Protein AF-A0A529S802-F1 (afdb_monomer_lite)

Sequence (84 aa):
IAHAARDRVLTRMVSAGLLGEREAQRAALDDVSGLRRKLPALAAHASYAMLPRAVPGKPLQLTIRRSVQQGLEQVARDAARRLG

Structure (mmCIF, N/CA/C/O backbone):
data_AF-A0A529S802-F1
#
_entry.id   AF-A0A529S802-F1
#
loop_
_atom_site.group_PDB
_atom_site.id
_atom_site.type_symbol
_atom_site.label_atom_id
_atom_site.label_alt_id
_atom_site.label_comp_id
_atom_site.label_asym_id
_atom_site.label_entity_id
_atom_site.label_seq_id
_atom_site.pdbx_PDB_ins_code
_atom_site.Cartn_x
_atom_site.Cartn_y
_atom_site.Cartn_z
_atom_site.occupancy
_atom_site.B_iso_or_equiv
_atom_site.auth_seq_id
_atom_site.auth_comp_id
_atom_site.auth_asym_id
_atom_site.auth_atom_id
_atom_site.pdbx_PDB_model_num
ATOM 1 N N . ILE A 1 1 ? -14.881 -8.940 1.909 1.00 78.62 1 ILE A N 1
ATOM 2 C CA . ILE A 1 1 ? -13.561 -8.990 2.601 1.00 78.62 1 ILE A CA 1
ATOM 3 C C . ILE A 1 1 ? -12.778 -7.686 2.432 1.00 78.62 1 ILE A C 1
ATOM 5 O O . ILE A 1 1 ? -12.375 -7.130 3.445 1.00 78.62 1 ILE A O 1
ATOM 9 N N . ALA A 1 2 ? -12.575 -7.183 1.205 1.00 85.69 2 ALA A N 1
ATOM 10 C CA . ALA A 1 2 ? -11.740 -5.999 0.959 1.00 85.69 2 ALA A CA 1
ATOM 11 C C . ALA A 1 2 ? -12.268 -4.707 1.623 1.00 85.69 2 ALA A C 1
ATOM 13 O O . ALA A 1 2 ? -11.522 -4.075 2.363 1.00 85.69 2 ALA A O 1
ATOM 14 N N . HIS A 1 3 ? -13.560 -4.385 1.468 1.00 90.19 3 HIS A N 1
ATOM 15 C CA . HIS A 1 3 ? -14.187 -3.240 2.153 1.00 90.19 3 HIS A CA 1
ATOM 16 C C . HIS A 1 3 ? -14.067 -3.338 3.674 1.00 90.19 3 HIS A C 1
ATOM 18 O O . HIS A 1 3 ? -13.495 -2.460 4.303 1.00 90.19 3 HIS A O 1
ATOM 24 N N . ALA A 1 4 ? -14.460 -4.478 4.252 1.00 90.69 4 ALA A N 1
ATOM 25 C CA . ALA A 1 4 ? -14.340 -4.702 5.691 1.00 90.69 4 ALA A CA 1
ATOM 26 C C . ALA A 1 4 ? -12.898 -4.536 6.209 1.00 90.69 4 ALA A C 1
ATOM 28 O O . ALA A 1 4 ? -12.697 -4.116 7.344 1.00 90.69 4 ALA A O 1
ATOM 29 N N . ALA A 1 5 ? -11.882 -4.884 5.410 1.00 90.50 5 ALA A N 1
ATOM 30 C CA . ALA A 1 5 ? -10.486 -4.660 5.775 1.00 90.50 5 ALA A CA 1
ATOM 31 C C . ALA A 1 5 ? -10.105 -3.174 5.748 1.00 90.50 5 ALA A C 1
ATOM 33 O O . ALA A 1 5 ? -9.474 -2.708 6.695 1.00 90.50 5 ALA A O 1
ATOM 34 N N . ARG A 1 6 ? -10.517 -2.435 4.710 1.00 93.44 6 ARG A N 1
ATOM 35 C CA . ARG A 1 6 ? -10.333 -0.980 4.631 1.00 93.44 6 ARG A CA 1
ATOM 36 C C . ARG A 1 6 ? -10.999 -0.278 5.810 1.00 93.44 6 ARG A C 1
ATOM 38 O O . ARG A 1 6 ? -10.350 0.527 6.467 1.00 93.44 6 ARG A O 1
ATOM 45 N N . ASP A 1 7 ? -12.248 -0.612 6.110 1.00 93.88 7 ASP A N 1
ATOM 46 C CA . ASP A 1 7 ? -13.020 0.087 7.139 1.00 93.88 7 ASP A CA 1
ATOM 47 C C . ASP A 1 7 ? -12.363 -0.072 8.523 1.00 93.88 7 ASP A C 1
ATOM 49 O O . ASP A 1 7 ? -12.231 0.900 9.261 1.00 93.88 7 ASP A O 1
ATOM 53 N N . ARG A 1 8 ? -11.788 -1.250 8.824 1.00 93.81 8 ARG A N 1
ATOM 54 C CA . ARG A 1 8 ? -10.966 -1.453 10.035 1.00 93.81 8 ARG A CA 1
ATOM 55 C C . ARG A 1 8 ? -9.720 -0.565 10.090 1.00 93.81 8 ARG A C 1
ATOM 57 O O . ARG A 1 8 ? -9.282 -0.196 11.179 1.00 93.81 8 ARG A O 1
ATOM 64 N N . VAL A 1 9 ? -9.091 -0.276 8.951 1.00 93.75 9 VAL A N 1
ATOM 65 C CA . VAL A 1 9 ? -7.926 0.623 8.891 1.00 93.75 9 VAL A CA 1
ATOM 66 C C . VAL A 1 9 ? -8.368 2.069 9.097 1.00 93.75 9 VAL A C 1
ATOM 68 O O . VAL A 1 9 ? -7.759 2.758 9.908 1.00 93.75 9 VAL A O 1
ATOM 71 N N . LEU A 1 10 ? -9.456 2.499 8.452 1.00 95.44 10 LEU A N 1
ATOM 72 C CA . LEU A 1 10 ? -10.008 3.846 8.620 1.00 95.44 10 LEU A CA 1
ATOM 73 C C . LEU A 1 10 ? -10.376 4.124 10.083 1.00 95.44 10 LEU A C 1
ATOM 75 O O . LEU A 1 10 ? -9.967 5.148 10.625 1.00 95.44 10 LEU A O 1
ATOM 79 N N . THR A 1 11 ? -11.043 3.183 10.760 1.00 95.12 11 THR A N 1
ATOM 80 C CA . THR A 1 11 ? -11.329 3.298 12.199 1.00 95.12 11 THR A CA 1
ATOM 81 C C . THR A 1 11 ? -10.050 3.454 13.022 1.00 95.12 11 THR A C 1
ATOM 83 O O . THR A 1 11 ? -9.973 4.345 13.862 1.00 95.12 11 THR A O 1
ATOM 86 N N . ARG A 1 12 ? -9.012 2.646 12.759 1.00 93.69 12 ARG A N 1
ATOM 87 C CA . ARG A 1 12 ? -7.731 2.752 13.480 1.00 93.69 12 ARG A CA 1
ATOM 88 C C . ARG A 1 12 ? -7.028 4.085 13.247 1.00 93.69 12 ARG A C 1
ATOM 90 O O . ARG A 1 12 ? -6.456 4.626 14.186 1.00 93.69 12 ARG A O 1
ATOM 97 N N . MET A 1 13 ? -7.071 4.619 12.029 1.00 95.25 13 MET A N 1
ATOM 98 C CA . MET A 1 13 ? -6.473 5.920 11.722 1.00 95.25 13 MET A CA 1
ATOM 99 C C . MET A 1 13 ? -7.170 7.055 12.474 1.00 95.25 13 MET A C 1
ATOM 101 O O . MET A 1 13 ? -6.485 7.934 12.994 1.00 95.25 13 MET A O 1
ATOM 105 N N . VAL A 1 14 ? -8.501 6.997 12.597 1.00 97.06 14 VAL A N 1
ATOM 106 C CA . VAL A 1 14 ? -9.269 7.937 13.428 1.00 97.06 14 VAL A CA 1
ATOM 107 C C . VAL A 1 14 ? -8.886 7.795 14.900 1.00 97.06 14 VAL A C 1
ATOM 109 O O . VAL A 1 14 ? -8.538 8.785 15.535 1.00 97.06 14 VAL A O 1
ATOM 112 N N . SER A 1 15 ? -8.862 6.570 15.438 1.00 94.69 15 SER A N 1
ATOM 113 C CA . SER A 1 15 ? -8.477 6.327 16.838 1.00 94.69 15 SER A CA 1
ATOM 114 C C . SER A 1 15 ? -7.044 6.768 17.159 1.00 94.69 15 SER A C 1
ATOM 116 O O . SER A 1 15 ? -6.769 7.177 18.281 1.00 94.69 15 SER A O 1
ATOM 118 N N . ALA A 1 16 ? -6.136 6.703 16.184 1.00 94.50 16 ALA A N 1
ATOM 119 C CA . ALA A 1 16 ? -4.756 7.167 16.314 1.00 94.50 16 ALA A CA 1
ATOM 120 C C . ALA A 1 16 ? -4.590 8.686 16.098 1.00 94.50 16 ALA A C 1
ATOM 122 O O . ALA A 1 16 ? -3.468 9.182 16.158 1.00 94.50 16 ALA A O 1
ATOM 123 N N . GLY A 1 17 ? -5.670 9.421 15.806 1.00 94.75 17 GLY A N 1
ATOM 124 C CA . GLY A 1 17 ? -5.627 10.860 15.523 1.00 94.75 17 GLY A CA 1
ATOM 125 C C . GLY A 1 17 ? -4.955 11.223 14.193 1.00 94.75 17 GLY A C 1
ATOM 126 O O . GLY A 1 17 ? -4.614 12.382 13.978 1.00 94.75 17 GLY A O 1
ATOM 127 N N . LEU A 1 18 ? -4.752 10.248 13.302 1.00 96.25 18 LEU A N 1
ATOM 128 C CA . LEU A 1 18 ? -4.106 10.436 11.998 1.00 96.25 18 LEU A CA 1
ATOM 129 C C . LEU A 1 18 ? -5.087 10.870 10.901 1.00 96.25 18 LEU A C 1
ATOM 131 O O . LEU A 1 18 ? -4.652 11.307 9.839 1.00 96.25 18 LEU A O 1
ATOM 135 N N . LEU A 1 19 ? -6.392 10.704 11.132 1.00 95.62 19 LEU A N 1
ATOM 136 C CA . LEU A 1 19 ? -7.453 11.001 10.172 1.00 95.62 19 LEU A CA 1
ATOM 137 C C . LEU A 1 19 ? -8.684 11.549 10.899 1.00 95.62 19 LEU A C 1
ATOM 139 O O . LEU A 1 19 ? -9.060 11.035 11.952 1.00 95.62 19 LEU A O 1
ATOM 143 N N . GLY A 1 20 ? -9.343 12.562 10.336 1.00 96.94 20 GLY A N 1
ATOM 144 C CA 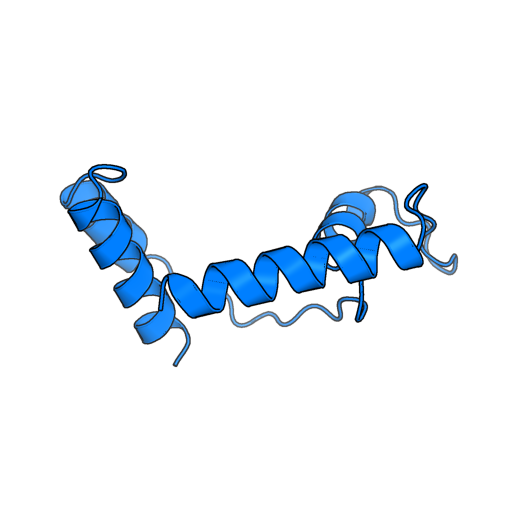. GLY A 1 20 ? -10.608 13.060 10.882 1.00 96.94 20 GLY A CA 1
ATOM 145 C C . GLY A 1 20 ? -11.787 12.132 10.565 1.00 96.94 20 GLY A C 1
ATOM 146 O O . GLY A 1 20 ? -11.812 11.479 9.524 1.00 96.94 20 GLY A O 1
ATOM 147 N N . GLU A 1 21 ? -12.823 12.120 11.409 1.00 95.94 21 GLU A N 1
ATOM 148 C CA . GLU A 1 21 ? -14.018 11.277 11.205 1.00 95.94 21 GLU A CA 1
ATOM 149 C C . GLU A 1 21 ? -14.713 11.526 9.860 1.00 95.94 21 GLU A C 1
ATOM 151 O O . GLU A 1 21 ? -15.070 10.5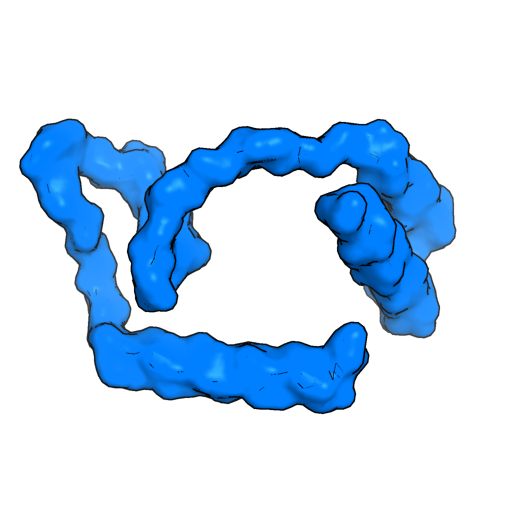88 9.149 1.00 95.94 21 GLU A O 1
ATOM 156 N N . ARG A 1 22 ? -14.866 12.798 9.471 1.00 96.50 22 ARG A N 1
ATOM 157 C CA . ARG A 1 22 ? -15.486 13.175 8.188 1.00 96.50 22 ARG A CA 1
ATOM 158 C C . ARG A 1 22 ? -14.674 12.695 6.987 1.00 96.50 22 ARG A C 1
ATOM 160 O O . ARG A 1 22 ? -15.239 12.345 5.954 1.00 96.50 22 ARG A O 1
ATOM 167 N N . GLU A 1 23 ? -13.353 12.700 7.116 1.00 96.44 23 GLU A N 1
ATOM 168 C CA . GLU A 1 23 ? -12.444 12.239 6.070 1.00 96.44 23 GLU A CA 1
ATOM 169 C C . GLU A 1 23 ? -12.484 10.713 5.953 1.00 96.44 23 GLU A C 1
ATOM 171 O O . GLU A 1 23 ? -12.609 10.188 4.848 1.00 96.44 23 GLU A O 1
ATOM 176 N N . ALA A 1 24 ? -12.512 10.006 7.086 1.00 96.19 24 ALA A N 1
ATOM 177 C CA . ALA A 1 24 ? -12.701 8.560 7.130 1.00 96.19 24 ALA A CA 1
ATOM 178 C C . ALA A 1 24 ? -14.032 8.129 6.493 1.00 96.19 24 ALA A C 1
ATOM 180 O O . ALA A 1 24 ? -14.059 7.205 5.683 1.00 96.19 24 ALA A O 1
ATOM 181 N N . GLN A 1 25 ? -15.129 8.826 6.809 1.00 95.25 25 GLN A N 1
ATOM 182 C CA . GLN A 1 25 ? -16.442 8.565 6.213 1.00 95.25 25 GLN A CA 1
ATOM 183 C C . GLN A 1 25 ? -16.431 8.782 4.700 1.00 95.25 25 GLN A C 1
ATOM 185 O O . GLN A 1 25 ? -16.966 7.958 3.966 1.00 95.25 25 GLN A O 1
ATOM 190 N N . ARG A 1 26 ? -15.782 9.852 4.221 1.00 95.56 26 ARG A N 1
ATOM 191 C CA . ARG A 1 26 ? -15.635 10.103 2.783 1.00 95.56 26 ARG A CA 1
ATOM 192 C C . ARG A 1 26 ? -14.836 8.990 2.101 1.00 95.56 26 ARG A C 1
ATOM 194 O O . ARG A 1 26 ? -15.297 8.456 1.101 1.00 95.56 26 ARG A O 1
ATOM 201 N N . ALA A 1 27 ? -13.693 8.601 2.663 1.00 93.69 27 ALA A N 1
ATOM 202 C CA . ALA A 1 27 ? -12.852 7.532 2.120 1.00 93.69 27 ALA A CA 1
ATOM 203 C C . ALA A 1 27 ? -13.549 6.156 2.109 1.00 93.69 27 ALA A C 1
ATOM 205 O O . ALA A 1 27 ? -13.233 5.296 1.285 1.00 93.69 27 ALA A O 1
ATOM 206 N N . ALA A 1 28 ? -14.508 5.930 3.011 1.00 93.69 28 ALA A N 1
ATOM 207 C CA . ALA A 1 28 ? -15.302 4.706 3.035 1.00 93.69 28 ALA A CA 1
ATOM 208 C C . ALA A 1 28 ? -16.304 4.603 1.864 1.00 93.69 28 ALA A C 1
ATOM 210 O O . ALA A 1 28 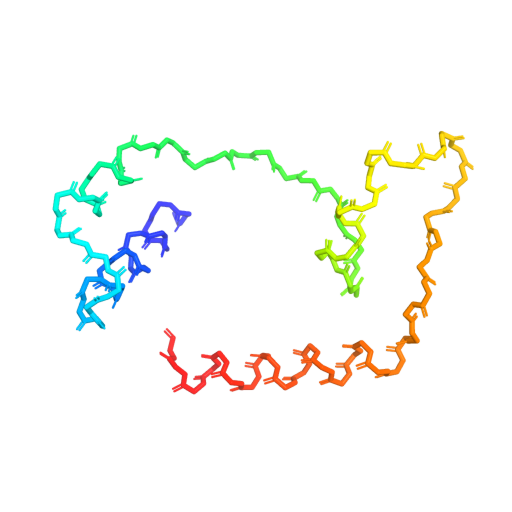? -16.749 3.496 1.549 1.00 93.69 28 ALA A O 1
ATOM 211 N N . LEU A 1 29 ? -16.644 5.716 1.204 1.00 93.81 29 LEU A N 1
ATOM 212 C CA . LEU A 1 29 ? -17.558 5.732 0.055 1.00 93.81 29 LEU A CA 1
ATOM 213 C C . LEU A 1 29 ? -16.878 5.326 -1.257 1.00 93.81 29 LEU A C 1
ATOM 215 O O . LEU A 1 29 ? -17.556 4.829 -2.154 1.00 93.81 29 LEU A O 1
ATOM 219 N N . ASP A 1 30 ? -15.561 5.510 -1.366 1.00 91.25 30 ASP A N 1
ATOM 220 C CA . ASP A 1 30 ? -14.816 5.131 -2.566 1.00 91.25 30 ASP A CA 1
ATOM 221 C C . ASP A 1 30 ? -14.841 3.610 -2.761 1.00 91.25 30 ASP A C 1
ATOM 223 O O . ASP A 1 30 ? -14.768 2.847 -1.800 1.00 91.25 30 ASP A O 1
ATOM 227 N N . ASP A 1 31 ? -14.936 3.128 -3.997 1.00 89.25 31 ASP A N 1
ATOM 228 C CA . ASP A 1 31 ? -14.925 1.684 -4.236 1.00 89.25 31 ASP A CA 1
ATOM 229 C C . ASP A 1 31 ? -13.509 1.096 -4.087 1.00 89.25 31 ASP A C 1
ATOM 231 O O . ASP A 1 31 ? -12.496 1.748 -4.362 1.00 89.25 31 ASP A O 1
ATOM 235 N N . VAL A 1 32 ? -13.412 -0.167 -3.666 1.00 86.81 32 VAL A N 1
ATOM 236 C CA . VAL A 1 32 ? -12.127 -0.866 -3.598 1.00 86.81 32 VAL A CA 1
ATOM 237 C C . VAL A 1 32 ? -11.880 -1.548 -4.936 1.00 86.81 32 VAL A C 1
ATOM 239 O O . VAL A 1 32 ? -12.511 -2.551 -5.256 1.00 86.81 32 VAL A O 1
ATOM 242 N N . SER A 1 33 ? -10.915 -1.033 -5.705 1.00 86.75 33 SER A N 1
ATOM 243 C CA . SER A 1 33 ? -10.576 -1.587 -7.020 1.00 86.75 33 SER A CA 1
ATOM 244 C C . SER A 1 33 ? -10.375 -3.109 -6.978 1.00 86.75 33 SER A C 1
ATOM 246 O O . SER A 1 33 ? -9.501 -3.623 -6.277 1.00 86.75 33 SER A O 1
ATOM 248 N N . GLY A 1 34 ? -11.150 -3.830 -7.793 1.00 84.12 34 GLY A N 1
ATOM 249 C CA . GLY A 1 34 ? -11.028 -5.281 -7.962 1.00 84.12 34 GLY A CA 1
ATOM 250 C C . GLY A 1 34 ? -9.840 -5.725 -8.827 1.00 84.12 34 GLY A C 1
ATOM 251 O O . GLY A 1 34 ? -9.586 -6.924 -8.959 1.00 84.12 34 GLY A O 1
ATOM 252 N N . LEU A 1 35 ? -9.099 -4.787 -9.430 1.00 86.06 35 LEU A N 1
ATOM 253 C CA . LEU A 1 35 ? -8.003 -5.103 -10.342 1.00 86.06 35 LEU A CA 1
ATOM 254 C C . LEU A 1 35 ? -6.809 -5.696 -9.585 1.00 86.06 35 LEU A C 1
ATOM 256 O O . LEU A 1 35 ? -6.038 -4.988 -8.933 1.00 86.06 35 LEU A O 1
ATOM 260 N N . ARG A 1 36 ? -6.584 -7.002 -9.751 1.00 80.12 36 ARG A N 1
ATOM 261 C CA . ARG A 1 36 ? -5.364 -7.657 -9.270 1.00 80.12 36 ARG A CA 1
ATOM 262 C C . ARG A 1 36 ? -4.262 -7.582 -10.315 1.00 80.12 36 ARG A C 1
ATOM 264 O O . ARG A 1 36 ? -4.289 -8.283 -11.323 1.00 80.12 36 ARG A O 1
ATOM 271 N N . ARG A 1 37 ? -3.249 -6.764 -10.045 1.00 79.38 37 ARG A N 1
ATOM 272 C CA . ARG A 1 37 ? -2.015 -6.745 -10.838 1.00 79.38 37 ARG A CA 1
ATOM 273 C C . ARG A 1 37 ? -1.102 -7.885 -10.395 1.00 79.38 37 ARG A C 1
ATOM 275 O O . ARG A 1 37 ? -0.946 -8.121 -9.198 1.00 79.38 37 ARG A O 1
ATOM 282 N N . LYS A 1 38 ? -0.482 -8.579 -11.353 1.00 80.50 38 LYS A N 1
ATOM 283 C CA . LYS A 1 38 ? 0.573 -9.554 -11.051 1.00 80.50 38 LYS A CA 1
ATOM 284 C C . LYS A 1 38 ? 1.791 -8.786 -10.542 1.00 80.50 38 LYS A C 1
ATOM 286 O O . LYS A 1 38 ? 2.400 -8.034 -11.298 1.00 80.50 38 LYS A O 1
ATOM 291 N N . LEU A 1 39 ? 2.108 -8.951 -9.263 1.00 77.56 39 LEU A N 1
ATOM 292 C CA . LEU A 1 39 ? 3.294 -8.380 -8.635 1.00 77.56 39 LEU A CA 1
ATOM 293 C C . LEU A 1 39 ? 4.275 -9.503 -8.282 1.00 77.56 39 LEU A C 1
ATOM 295 O O . LEU A 1 39 ? 3.841 -10.628 -8.016 1.00 77.56 39 LEU A O 1
ATOM 299 N N . PRO A 1 40 ? 5.586 -9.227 -8.302 1.00 84.62 40 PRO A N 1
ATOM 300 C CA . PRO A 1 40 ? 6.583 -10.207 -7.903 1.00 84.62 40 PRO A CA 1
ATOM 301 C C . PRO A 1 40 ? 6.491 -10.524 -6.407 1.00 84.62 40 PRO A C 1
ATOM 303 O O . PRO A 1 40 ? 5.982 -9.734 -5.612 1.00 84.62 40 PRO A O 1
ATOM 306 N N . ALA A 1 41 ? 7.025 -11.687 -6.030 1.00 85.12 41 ALA A N 1
ATOM 307 C CA . ALA A 1 41 ? 6.994 -12.188 -4.656 1.00 85.12 41 ALA A CA 1
ATOM 308 C C . ALA A 1 41 ? 7.829 -11.355 -3.664 1.00 85.12 41 ALA A C 1
ATOM 310 O O . ALA A 1 41 ? 7.564 -11.402 -2.469 1.00 85.12 41 ALA A O 1
ATOM 311 N N . LEU A 1 42 ? 8.829 -10.613 -4.151 1.00 85.69 42 LEU A N 1
ATOM 312 C CA . LEU A 1 42 ? 9.658 -9.691 -3.371 1.00 85.69 42 LEU A CA 1
ATOM 313 C C . LEU A 1 42 ? 9.638 -8.316 -4.033 1.00 85.69 42 LEU A C 1
ATOM 315 O O . LEU A 1 42 ? 9.544 -8.222 -5.257 1.00 85.69 42 LEU A O 1
ATOM 319 N N . ALA A 1 43 ? 9.786 -7.266 -3.228 1.00 91.69 43 ALA A N 1
ATOM 320 C CA . ALA A 1 43 ? 9.828 -5.877 -3.673 1.00 91.69 43 ALA A CA 1
ATOM 321 C C . ALA A 1 43 ? 8.582 -5.440 -4.460 1.00 91.69 43 ALA A C 1
ATOM 323 O O . ALA A 1 43 ? 8.676 -4.551 -5.301 1.00 91.69 43 ALA A O 1
ATOM 324 N N . ALA A 1 44 ? 7.403 -6.003 -4.166 1.00 90.06 44 ALA A N 1
ATOM 325 C CA . ALA A 1 44 ? 6.167 -5.742 -4.910 1.00 90.06 44 ALA A CA 1
ATOM 326 C C . ALA A 1 44 ? 5.886 -4.238 -5.119 1.00 90.06 44 ALA A C 1
ATOM 328 O O . ALA A 1 44 ? 5.559 -3.817 -6.228 1.00 90.06 44 ALA A O 1
ATOM 329 N N . HIS A 1 45 ? 6.092 -3.416 -4.084 1.00 89.62 45 HIS A N 1
ATOM 330 C CA . HIS A 1 45 ? 5.930 -1.960 -4.162 1.00 89.62 45 HIS A CA 1
ATOM 331 C C . HIS A 1 45 ? 6.986 -1.276 -5.041 1.00 89.62 45 HIS A C 1
ATOM 333 O O . HIS A 1 45 ? 6.636 -0.446 -5.878 1.00 89.62 45 HIS A O 1
ATOM 339 N N . ALA A 1 46 ? 8.265 -1.637 -4.898 1.00 91.38 46 ALA A N 1
ATOM 340 C CA . ALA A 1 46 ? 9.333 -1.060 -5.715 1.00 91.38 46 ALA A CA 1
ATOM 341 C C . ALA A 1 46 ? 9.204 -1.486 -7.186 1.00 91.38 46 ALA A C 1
ATOM 343 O O . ALA A 1 46 ? 9.400 -0.677 -8.091 1.00 91.38 46 ALA A O 1
ATOM 344 N N . SER A 1 47 ? 8.798 -2.732 -7.436 1.00 90.06 47 SER A N 1
ATOM 345 C CA . SER A 1 47 ? 8.504 -3.221 -8.778 1.00 90.06 47 SER A CA 1
ATOM 346 C C . SER A 1 47 ? 7.320 -2.489 -9.405 1.00 90.06 47 SER A C 1
ATOM 348 O O . SER A 1 47 ? 7.393 -2.092 -10.565 1.00 90.06 47 SER A O 1
ATOM 350 N N . TYR A 1 48 ? 6.255 -2.251 -8.634 1.00 89.38 48 TYR A N 1
ATOM 351 C CA . TYR A 1 48 ? 5.107 -1.472 -9.092 1.00 89.38 48 TYR A CA 1
ATOM 352 C C . TYR A 1 48 ? 5.497 -0.036 -9.469 1.00 89.38 48 TYR A C 1
ATOM 354 O O . TYR A 1 48 ? 5.118 0.444 -10.535 1.00 89.38 48 TYR A O 1
ATOM 362 N N . ALA A 1 49 ? 6.309 0.627 -8.640 1.00 90.00 49 ALA A N 1
ATOM 363 C CA . ALA A 1 49 ? 6.764 1.998 -8.878 1.00 90.00 49 ALA A CA 1
ATOM 364 C C . ALA A 1 49 ? 7.588 2.159 -10.169 1.00 90.00 49 ALA A C 1
ATOM 366 O O . ALA A 1 49 ? 7.660 3.253 -10.724 1.00 90.00 49 ALA A O 1
ATOM 367 N N . MET A 1 50 ? 8.196 1.079 -10.668 1.00 89.31 50 MET A N 1
ATOM 368 C CA . MET A 1 50 ? 8.970 1.089 -11.910 1.00 89.31 50 MET A CA 1
ATOM 369 C C . MET A 1 50 ? 8.165 0.717 -13.157 1.00 89.31 50 MET A C 1
ATOM 371 O O . MET A 1 50 ? 8.697 0.851 -14.258 1.00 89.31 50 MET A O 1
ATOM 375 N N . LEU A 1 51 ? 6.892 0.319 -13.033 1.00 87.31 51 LEU A N 1
ATOM 376 C CA . LEU A 1 51 ? 6.041 0.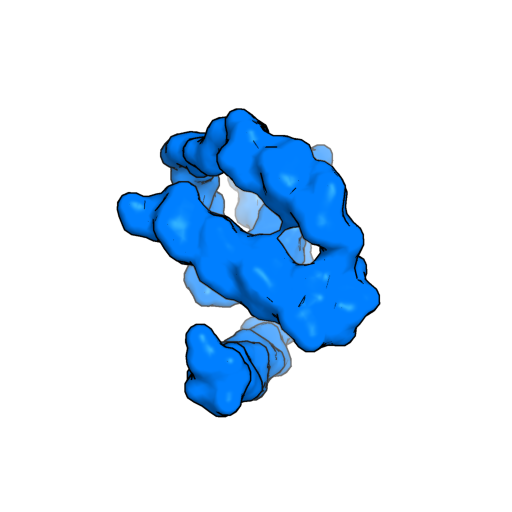018 -14.192 1.00 87.31 51 LEU A CA 1
ATOM 377 C C . LEU A 1 51 ? 5.996 1.140 -15.247 1.00 87.31 51 LEU A C 1
ATOM 379 O O . LEU A 1 51 ? 6.079 0.803 -16.426 1.00 87.31 51 LEU A O 1
ATOM 383 N N . PRO A 1 52 ? 5.956 2.445 -14.897 1.00 89.56 52 PRO A N 1
ATOM 384 C CA . PRO A 1 52 ? 5.990 3.518 -15.897 1.00 89.56 52 PRO A CA 1
ATOM 385 C C . PRO A 1 52 ? 7.273 3.553 -16.741 1.00 89.56 52 PRO A C 1
ATOM 387 O O . PRO A 1 52 ? 7.294 4.159 -17.805 1.00 89.56 52 PRO A O 1
ATOM 390 N N . ARG A 1 53 ? 8.354 2.929 -16.258 1.00 89.50 53 ARG A N 1
ATOM 391 C CA . ARG A 1 53 ? 9.665 2.855 -16.921 1.00 89.50 53 ARG A CA 1
ATOM 392 C C . ARG A 1 53 ? 9.934 1.477 -17.531 1.00 89.50 53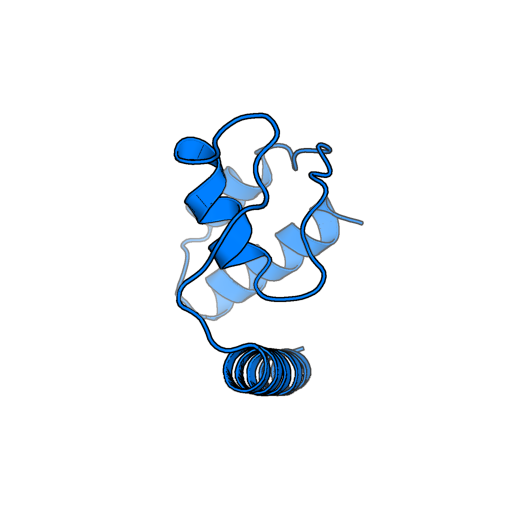 ARG A C 1
ATOM 394 O O . ARG A 1 53 ? 11.036 1.232 -18.019 1.00 89.50 53 ARG A O 1
ATOM 401 N N . ALA A 1 54 ? 8.972 0.558 -17.459 1.00 88.31 54 ALA A N 1
ATOM 402 C CA . ALA A 1 54 ? 9.144 -0.789 -17.971 1.00 88.31 54 ALA A CA 1
ATOM 403 C C . ALA A 1 54 ? 9.224 -0.766 -19.502 1.00 88.31 54 ALA A C 1
ATOM 405 O O . ALA A 1 54 ? 8.379 -0.184 -20.178 1.00 88.31 54 ALA A O 1
ATOM 406 N N . VAL A 1 55 ? 10.237 -1.437 -20.048 1.00 89.56 55 VAL A N 1
ATOM 407 C CA . VAL A 1 55 ? 10.356 -1.647 -21.492 1.00 89.56 55 VAL A CA 1
ATOM 408 C C . VAL A 1 55 ? 9.652 -2.961 -21.837 1.00 89.56 55 VAL A C 1
ATOM 410 O O . VAL A 1 55 ? 10.016 -3.992 -21.259 1.00 89.56 55 VAL A O 1
ATOM 413 N N . PRO A 1 56 ? 8.672 -2.968 -22.761 1.00 88.06 56 PRO A N 1
ATOM 414 C CA . PRO A 1 56 ? 8.001 -4.195 -23.178 1.00 88.06 56 PRO A CA 1
ATOM 415 C C . PRO A 1 56 ? 9.003 -5.282 -23.588 1.00 88.06 56 PRO A C 1
ATOM 417 O O . PRO A 1 56 ? 9.961 -5.022 -24.313 1.00 88.06 56 PRO A O 1
ATOM 420 N N . GLY A 1 57 ? 8.802 -6.502 -23.086 1.00 87.31 57 GLY A N 1
ATOM 421 C CA . GLY A 1 57 ? 9.668 -7.651 -23.373 1.00 87.31 57 GLY A CA 1
ATOM 422 C C . GLY A 1 57 ? 10.986 -7.708 -22.591 1.00 87.31 57 GLY A C 1
ATOM 423 O O . GLY A 1 57 ? 11.692 -8.708 -22.698 1.00 87.31 57 GLY A O 1
ATOM 424 N N . LYS A 1 58 ? 11.325 -6.699 -21.774 1.00 89.88 58 LYS A N 1
ATOM 425 C CA . LYS A 1 58 ? 12.506 -6.742 -20.896 1.00 89.88 58 LYS A CA 1
ATOM 426 C C . LYS A 1 58 ? 12.106 -6.988 -19.439 1.00 89.88 58 LYS A C 1
ATOM 428 O O . LYS A 1 58 ? 11.127 -6.404 -18.970 1.00 89.88 58 LYS A O 1
ATOM 433 N N . PRO A 1 59 ? 12.858 -7.820 -18.693 1.00 84.38 59 PRO A N 1
ATOM 434 C CA . PRO A 1 59 ? 12.617 -7.988 -17.269 1.00 84.38 59 PRO A CA 1
ATOM 435 C C . PRO A 1 59 ? 12.878 -6.671 -16.535 1.00 84.38 59 PRO A C 1
ATOM 437 O O . PRO A 1 59 ? 13.828 -5.947 -16.840 1.00 84.38 59 PRO A O 1
ATOM 440 N N . LEU A 1 60 ? 12.042 -6.380 -15.541 1.00 86.81 60 LEU A N 1
ATOM 441 C CA . LEU A 1 60 ? 12.215 -5.215 -14.689 1.00 86.81 60 LEU A CA 1
ATOM 442 C C . LEU A 1 60 ? 13.450 -5.399 -13.796 1.00 86.81 60 LEU A C 1
ATOM 444 O O . LEU A 1 60 ? 13.515 -6.354 -13.024 1.00 86.81 60 LEU A O 1
ATOM 448 N N . GLN A 1 61 ? 14.404 -4.473 -13.885 1.00 88.25 61 GLN A N 1
ATOM 449 C CA . GLN A 1 61 ? 15.626 -4.489 -13.083 1.00 88.25 61 GLN A CA 1
ATOM 450 C C . GLN A 1 61 ? 15.560 -3.429 -11.986 1.00 88.25 61 GLN A C 1
ATOM 452 O O . GLN A 1 61 ? 15.254 -2.267 -12.248 1.00 88.25 61 GLN A O 1
ATOM 457 N N . LEU A 1 62 ? 15.857 -3.842 -10.755 1.00 89.88 62 LEU A N 1
ATOM 458 C CA . LEU A 1 62 ? 15.950 -2.967 -9.590 1.00 89.88 62 LEU A CA 1
ATOM 459 C C . LEU A 1 62 ? 17.398 -2.929 -9.102 1.00 89.88 62 LEU A C 1
ATOM 461 O O . LEU A 1 62 ? 18.133 -3.903 -9.230 1.00 89.88 62 LEU A O 1
ATOM 465 N N . THR A 1 63 ? 17.790 -1.828 -8.468 1.00 92.38 63 THR A N 1
ATOM 466 C CA . THR A 1 63 ? 19.100 -1.692 -7.806 1.00 92.38 63 THR A CA 1
ATOM 467 C C . THR A 1 63 ? 19.122 -2.302 -6.397 1.00 92.38 63 THR A C 1
ATOM 469 O O . THR A 1 63 ? 20.125 -2.220 -5.690 1.00 92.38 63 THR A O 1
ATOM 472 N N . ILE A 1 64 ? 18.016 -2.919 -5.970 1.00 91.44 64 ILE A N 1
ATOM 473 C CA . ILE A 1 64 ? 17.828 -3.460 -4.623 1.00 91.44 64 ILE A CA 1
ATOM 474 C C . ILE A 1 64 ? 18.384 -4.883 -4.547 1.00 91.44 64 ILE A C 1
ATOM 476 O O . ILE A 1 64 ? 18.081 -5.742 -5.374 1.00 91.44 64 ILE A O 1
ATOM 480 N N . ARG A 1 65 ? 19.159 -5.165 -3.496 1.00 94.88 65 ARG A N 1
ATOM 481 C CA . ARG A 1 65 ? 19.669 -6.512 -3.219 1.00 94.88 65 ARG A CA 1
ATOM 482 C C . ARG A 1 65 ? 18.572 -7.411 -2.648 1.00 94.88 65 ARG A C 1
ATOM 484 O O . ARG A 1 65 ? 17.911 -7.049 -1.676 1.00 94.88 65 ARG A O 1
ATOM 491 N N . ARG A 1 66 ? 18.453 -8.630 -3.186 1.00 92.56 66 ARG A N 1
ATOM 492 C CA . ARG A 1 66 ? 17.439 -9.623 -2.780 1.00 92.56 66 ARG A CA 1
ATOM 493 C C . ARG A 1 66 ? 17.440 -9.918 -1.277 1.00 92.56 66 ARG A C 1
ATOM 495 O O . ARG A 1 66 ? 16.378 -9.920 -0.665 1.00 92.56 66 ARG A O 1
ATOM 502 N N . SER A 1 67 ? 18.610 -10.176 -0.690 1.00 95.38 67 SER A N 1
ATOM 503 C CA . SER A 1 67 ? 18.732 -10.541 0.731 1.00 95.38 67 SER A CA 1
ATOM 504 C C . SER A 1 67 ? 18.268 -9.419 1.658 1.00 95.38 67 SER A C 1
ATOM 506 O O . SER A 1 67 ? 17.527 -9.668 2.605 1.00 95.38 67 SER A O 1
ATOM 508 N N . VAL A 1 68 ? 18.647 -8.179 1.339 1.00 95.94 68 VAL A N 1
ATOM 509 C CA . VAL A 1 68 ? 18.236 -6.987 2.088 1.00 95.94 68 VAL A CA 1
ATOM 510 C C . VAL A 1 68 ? 16.722 -6.808 2.008 1.00 95.94 68 VAL A C 1
ATOM 512 O O . VAL A 1 68 ? 16.075 -6.661 3.040 1.00 95.94 68 VAL A O 1
ATOM 515 N N . GLN A 1 69 ? 16.140 -6.903 0.807 1.00 96.06 69 GLN A N 1
ATOM 516 C CA . GLN A 1 69 ? 14.692 -6.787 0.629 1.00 96.06 69 GLN A CA 1
ATOM 517 C C . GLN A 1 69 ? 13.927 -7.834 1.443 1.00 96.06 69 GLN A C 1
ATOM 519 O O . GLN A 1 69 ? 12.969 -7.505 2.136 1.00 96.06 69 GLN A O 1
ATOM 524 N N . GLN A 1 70 ? 14.363 -9.092 1.383 1.00 96.25 70 GLN A N 1
ATOM 525 C CA . GLN A 1 70 ? 13.719 -10.179 2.112 1.00 96.25 70 GLN A CA 1
ATOM 526 C C . GLN A 1 70 ? 13.753 -9.943 3.630 1.00 96.25 70 GLN A C 1
ATOM 528 O O . GLN A 1 70 ? 12.750 -10.182 4.304 1.00 96.25 70 GLN A O 1
ATOM 533 N N . GLY A 1 71 ? 14.878 -9.445 4.158 1.00 96.94 71 GLY A N 1
ATOM 534 C CA . GLY A 1 71 ? 15.012 -9.079 5.568 1.00 96.94 71 GLY A CA 1
ATOM 535 C C . GLY A 1 71 ? 14.082 -7.932 5.970 1.00 96.94 71 GLY A C 1
ATOM 536 O O . GLY A 1 71 ? 13.354 -8.052 6.953 1.00 96.94 71 GLY A O 1
ATOM 537 N N . LEU A 1 72 ? 14.038 -6.854 5.183 1.00 96.31 72 LEU A N 1
ATOM 538 C CA . LEU A 1 72 ? 13.168 -5.702 5.454 1.00 96.31 72 LEU A CA 1
ATOM 539 C C . LEU A 1 72 ? 11.682 -6.078 5.422 1.00 96.31 72 LEU A C 1
ATOM 541 O O . LEU A 1 72 ? 10.917 -5.669 6.292 1.00 96.31 72 LEU A O 1
ATOM 545 N N . GLU A 1 73 ? 11.268 -6.902 4.460 1.00 95.62 73 GLU A N 1
ATOM 546 C CA . GLU A 1 73 ? 9.889 -7.387 4.404 1.00 95.62 73 GLU A CA 1
ATOM 547 C C . GLU A 1 73 ? 9.549 -8.313 5.571 1.00 95.62 73 GLU A C 1
ATOM 549 O O . GLU A 1 73 ? 8.412 -8.315 6.041 1.00 95.62 73 GLU A O 1
ATOM 554 N N . GLN A 1 74 ? 10.515 -9.093 6.063 1.00 96.38 74 GLN A N 1
ATOM 555 C CA . GLN A 1 74 ? 10.312 -9.903 7.257 1.00 96.38 74 GLN A CA 1
ATOM 556 C C . GLN A 1 74 ? 10.079 -9.021 8.486 1.00 96.38 74 GLN A C 1
ATOM 558 O O . GLN A 1 74 ? 9.083 -9.216 9.179 1.00 96.38 74 GLN A O 1
ATOM 563 N N . VAL A 1 75 ? 10.917 -8.000 8.689 1.00 96.81 75 VAL A N 1
ATOM 564 C CA . VAL A 1 75 ? 10.745 -7.019 9.773 1.00 96.81 75 VAL A CA 1
ATOM 565 C C . VAL A 1 75 ? 9.379 -6.335 9.682 1.00 96.81 75 VAL A C 1
ATOM 567 O O . VAL A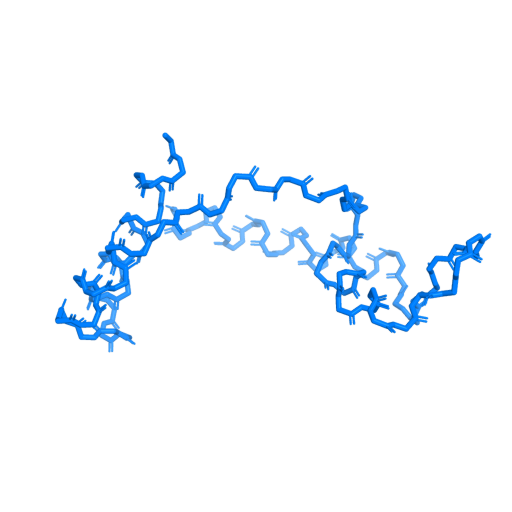 1 75 ? 8.675 -6.242 10.686 1.00 96.81 75 VAL A O 1
ATOM 570 N N . ALA A 1 76 ? 8.961 -5.917 8.484 1.00 92.94 76 ALA A N 1
ATOM 571 C CA . ALA A 1 76 ? 7.648 -5.313 8.274 1.00 92.94 76 ALA A CA 1
ATOM 572 C C . ALA A 1 76 ? 6.498 -6.278 8.620 1.00 92.94 76 ALA A C 1
ATOM 574 O O . ALA A 1 76 ? 5.547 -5.883 9.293 1.00 92.94 76 ALA A O 1
ATOM 575 N N . ARG A 1 77 ? 6.591 -7.557 8.217 1.00 92.31 77 ARG A N 1
ATOM 576 C CA . ARG A 1 77 ? 5.603 -8.591 8.580 1.00 92.31 77 ARG A CA 1
ATOM 577 C C . ARG A 1 77 ? 5.540 -8.824 10.087 1.00 92.31 77 ARG A C 1
ATOM 579 O O . ARG A 1 77 ? 4.448 -8.988 10.628 1.00 92.31 77 ARG A O 1
ATOM 586 N N . ASP A 1 78 ? 6.689 -8.868 10.753 1.00 96.06 78 ASP A N 1
ATOM 587 C CA . ASP A 1 78 ? 6.770 -9.049 12.204 1.00 96.06 78 ASP A CA 1
ATOM 588 C C . ASP A 1 78 ? 6.177 -7.847 12.950 1.00 96.06 78 ASP A C 1
ATOM 590 O O . ASP A 1 78 ? 5.412 -8.030 13.896 1.00 96.06 78 ASP A O 1
ATOM 594 N N . ALA A 1 79 ? 6.462 -6.624 12.495 1.00 93.38 79 ALA A N 1
ATOM 595 C CA . ALA A 1 79 ? 5.888 -5.404 13.052 1.00 93.38 79 ALA A CA 1
ATOM 596 C C . ALA A 1 79 ? 4.365 -5.337 12.854 1.00 93.38 79 ALA A C 1
ATOM 598 O O . ALA A 1 79 ? 3.643 -5.070 13.811 1.00 93.38 79 ALA A O 1
ATOM 599 N N . ALA A 1 80 ? 3.865 -5.649 11.653 1.00 87.94 80 ALA A N 1
ATOM 600 C CA . ALA A 1 80 ? 2.430 -5.662 11.369 1.00 87.94 80 ALA A CA 1
ATOM 601 C C . ALA A 1 80 ? 1.680 -6.649 12.275 1.00 87.94 80 ALA A C 1
ATOM 603 O O . ALA A 1 80 ? 0.672 -6.287 12.868 1.00 87.94 80 ALA A O 1
ATOM 604 N N . ARG A 1 81 ? 2.217 -7.862 12.478 1.00 90.19 81 ARG A N 1
ATOM 605 C CA . ARG A 1 81 ? 1.623 -8.849 13.399 1.00 90.19 81 ARG A CA 1
ATOM 606 C C . ARG A 1 81 ? 1.494 -8.344 14.837 1.00 90.19 81 ARG A C 1
ATOM 608 O O . ARG A 1 81 ? 0.565 -8.748 15.525 1.00 90.19 81 ARG A O 1
ATOM 615 N N . ARG A 1 82 ? 2.402 -7.479 15.297 1.00 87.06 82 ARG A N 1
ATOM 616 C CA . ARG A 1 82 ? 2.338 -6.884 16.644 1.00 87.06 82 ARG A CA 1
ATOM 617 C C . ARG A 1 82 ? 1.270 -5.794 16.765 1.00 87.06 82 ARG A C 1
ATOM 619 O O . ARG A 1 82 ? 0.818 -5.533 17.871 1.00 87.06 82 ARG A O 1
ATOM 626 N N . LEU A 1 83 ? 0.885 -5.167 15.654 1.00 79.56 83 LEU A N 1
ATOM 627 C CA . LEU A 1 83 ? -0.104 -4.085 15.608 1.00 79.56 83 LEU A CA 1
ATOM 628 C C . LEU A 1 83 ? -1.548 -4.580 15.377 1.00 79.56 83 LEU A C 1
ATOM 630 O O . LEU A 1 83 ? -2.481 -3.779 15.475 1.00 79.56 83 LEU A O 1
ATOM 634 N N . GLY A 1 84 ? -1.735 -5.877 15.092 1.00 64.12 84 GLY A N 1
ATOM 635 C CA . GLY A 1 84 ? -3.035 -6.495 14.775 1.00 64.12 84 GLY A CA 1
ATOM 636 C C . GLY A 1 84 ? -3.549 -6.126 13.387 1.00 64.12 84 GLY A C 1
ATOM 637 O O . GLY A 1 84 ? -4.775 -5.925 13.229 1.00 64.12 84 GLY A O 1
#

pLDDT: mean 90.65, std 5.63, range [64.12, 97.06]

Foldseek 3Di:
DVLVVLLVVLVVCVVVVNDPPVRSVVVSPDDDDPDDDDADPWPRVVQVVCVVVDDPPDDDDDPDDPVVRVVVVVVVVVVVVVVD

Secondary structure (DSSP, 8-state):
-HHHHHHHHHHHHHHTTSS-HHHHHHHHHS----------SSSHHHHHHTGGGPPTTS----SS-HHHHHHHHHHHHHHHHHH-

Radius of gyration: 16.77 Å; chains: 1; bounding box: 37×25×40 Å